Protein AF-A0A414RXS0-F1 (afdb_monomer_lite)

pLDDT: mean 89.0, std 12.01, range [46.56, 98.5]

Secondary structure (DSSP, 8-state):
----HHHHHHHHTTS-HHHHHHHHHHHHHHHHHSSSS--TTSSEEEGGGGT--GGGS-TTS---EEE-TT--SHHHHHHHHHHHHHHHHTS---HHHHHHHHHHHHHHHHHHHHTT--GGG--HHHHHHHHHHHHHTT--HHHHHHHHHHHHHHHHHHHHTTSS--

Organism: NCBI:txid88431

Sequence (166 aa):
GLLEMEQVETILKNFPETSQRSILGECRRDAFMQQEQIQWEANVWYLERLHLGKHRIDESKSLISISFMEVKEIQNREILQAYMKYELGITGQAVSTIVRRFVCIRNFIELLEQEKILAIHATVAEVKKYADGLRERGIQAKGFNERIFGIGHFYKFMEVKQYITR

Foldseek 3Di:
DDPDVVNLVVVQVPDDPVVSVVVVVVVLVVVQVPDPDRDLLDQKHFVVRLPADPVLEDPVDPPGMDGLVLQPDSQLSVLLSVVLCCCRPPDNHRPVLSVLLSVLQSVLSNQCVVVVHRLQRDDVVSLVVVLVVCVVVVPDPVSSCSSSVSSVVSVVVCCVVVVYDD

InterPro domains:
  IPR010998 Integrase/recombinase, N-terminal [G3DSA:1.10.150.130] (69-166)

Structure (mmCIF, N/CA/C/O backbone):
data_AF-A0A414RXS0-F1
#
_entry.id   AF-A0A414RXS0-F1
#
loop_
_atom_site.group_PDB
_atom_site.id
_atom_site.type_symbol
_atom_site.label_atom_id
_atom_site.label_alt_id
_atom_site.label_comp_id
_atom_site.label_asym_id
_atom_site.label_entity_id
_atom_site.label_seq_id
_atom_site.pdbx_PDB_ins_code
_atom_site.Cartn_x
_atom_site.Cartn_y
_atom_site.Cartn_z
_atom_site.occupancy
_atom_site.B_iso_or_equiv
_atom_site.auth_seq_id
_atom_site.auth_comp_id
_atom_site.auth_asym_id
_atom_site.auth_atom_id
_atom_site.pdbx_PDB_model_num
ATOM 1 N N . GLY A 1 1 ? 18.496 -5.311 -0.004 1.00 48.00 1 GLY A N 1
ATOM 2 C CA . GLY A 1 1 ? 18.690 -3.848 0.075 1.00 48.00 1 GLY A CA 1
ATOM 3 C C . GLY A 1 1 ? 17.937 -3.278 1.258 1.00 48.00 1 GLY A C 1
ATOM 4 O O . GLY A 1 1 ? 16.805 -2.843 1.099 1.00 48.00 1 GLY A O 1
ATOM 5 N N . LEU A 1 2 ? 18.544 -3.314 2.441 1.00 46.56 2 LEU A N 1
ATOM 6 C CA . LEU A 1 2 ? 18.014 -2.707 3.658 1.00 46.56 2 LEU A CA 1
ATOM 7 C C . LEU A 1 2 ? 19.133 -1.824 4.202 1.00 46.56 2 LEU A C 1
ATOM 9 O O . LEU A 1 2 ? 20.086 -2.329 4.776 1.00 46.56 2 LEU A O 1
ATOM 13 N N . LEU A 1 3 ? 19.060 -0.520 3.942 1.00 55.38 3 LEU A N 1
ATOM 14 C CA . LEU A 1 3 ? 19.770 0.423 4.798 1.00 55.38 3 LEU A CA 1
ATOM 15 C C . LEU A 1 3 ? 18.948 0.484 6.083 1.00 55.38 3 LEU A C 1
ATOM 17 O O . LEU A 1 3 ? 17.797 0.933 6.057 1.00 55.38 3 LEU A O 1
ATOM 21 N N . GLU A 1 4 ? 19.500 -0.052 7.166 1.00 60.97 4 GLU A N 1
ATOM 22 C CA . GLU A 1 4 ? 18.886 0.015 8.490 1.00 60.97 4 GLU A CA 1
ATOM 23 C C . GLU A 1 4 ? 18.738 1.482 8.921 1.00 60.97 4 GLU A C 1
ATOM 25 O O . GLU A 1 4 ? 19.505 2.346 8.485 1.00 60.97 4 GLU A O 1
ATOM 30 N N . MET A 1 5 ? 17.736 1.797 9.752 1.00 56.94 5 MET A N 1
ATOM 31 C CA . MET A 1 5 ? 17.442 3.195 10.110 1.00 56.94 5 MET A CA 1
ATOM 32 C C . MET A 1 5 ? 18.652 3.921 10.725 1.00 56.94 5 MET A C 1
ATOM 34 O O . MET A 1 5 ? 18.852 5.098 10.441 1.00 56.94 5 MET A O 1
ATOM 38 N N . GLU A 1 6 ? 19.513 3.214 11.462 1.00 56.50 6 GLU A N 1
ATOM 39 C CA . GLU A 1 6 ? 20.750 3.769 12.038 1.00 56.50 6 GLU A CA 1
ATOM 40 C C . GLU A 1 6 ? 21.787 4.188 10.979 1.00 56.50 6 GLU A C 1
ATOM 42 O O . GLU A 1 6 ? 22.457 5.220 11.106 1.00 56.50 6 GLU A O 1
ATOM 47 N N . GLN A 1 7 ? 21.904 3.424 9.889 1.00 61.62 7 GLN A N 1
ATOM 48 C CA . GLN A 1 7 ? 22.800 3.752 8.775 1.00 61.62 7 GLN A CA 1
ATOM 49 C C . GLN A 1 7 ? 22.297 4.985 8.020 1.00 61.62 7 GLN A C 1
ATOM 51 O O . GLN A 1 7 ? 23.083 5.835 7.598 1.00 61.62 7 GLN A O 1
ATOM 56 N N . VAL A 1 8 ? 20.973 5.116 7.905 1.00 65.81 8 VAL A N 1
ATOM 57 C CA . VAL A 1 8 ? 20.324 6.283 7.306 1.00 65.81 8 VAL A CA 1
ATOM 58 C C . VAL A 1 8 ? 20.574 7.530 8.157 1.00 65.81 8 VAL A C 1
ATOM 60 O O . VAL A 1 8 ? 21.042 8.531 7.624 1.00 65.81 8 VAL A O 1
ATOM 63 N N . GLU A 1 9 ? 20.364 7.479 9.473 1.00 63.84 9 GLU A N 1
ATOM 64 C CA . GLU A 1 9 ? 20.612 8.625 10.364 1.00 63.84 9 GLU A CA 1
ATOM 65 C C . GLU A 1 9 ? 22.061 9.129 10.316 1.00 63.84 9 GLU A C 1
ATOM 67 O O . GLU A 1 9 ? 22.307 10.335 10.385 1.00 63.84 9 GLU A O 1
ATOM 72 N N . THR A 1 10 ? 23.026 8.225 10.138 1.00 66.12 10 THR A N 1
ATOM 73 C CA . THR A 1 10 ? 24.449 8.575 10.037 1.00 66.12 10 THR A CA 1
ATOM 74 C C . THR A 1 10 ? 24.776 9.318 8.737 1.00 66.12 10 THR A C 1
ATOM 76 O O . THR A 1 10 ? 25.491 10.319 8.766 1.00 66.12 10 THR A O 1
ATOM 79 N N . ILE A 1 11 ? 24.223 8.879 7.601 1.00 64.62 11 ILE A N 1
ATOM 80 C CA . ILE A 1 11 ? 24.421 9.525 6.289 1.00 64.62 11 ILE A CA 1
ATOM 81 C C . ILE A 1 11 ? 23.789 10.923 6.265 1.00 64.62 11 ILE A C 1
ATOM 83 O O . ILE A 1 11 ? 24.348 11.857 5.688 1.00 64.62 11 ILE A O 1
ATOM 87 N N . LEU A 1 12 ? 22.631 11.083 6.908 1.00 64.88 12 LEU A N 1
ATOM 88 C CA . LEU A 1 12 ? 21.845 12.312 6.844 1.00 64.88 12 LEU A CA 1
ATOM 89 C C . LEU A 1 12 ? 22.471 13.476 7.630 1.00 64.88 12 LEU A C 1
ATOM 91 O O . LEU A 1 12 ? 22.347 14.620 7.197 1.00 64.88 12 LEU A O 1
ATOM 95 N N . LYS A 1 13 ? 23.217 13.216 8.715 1.00 71.31 13 LYS A N 1
ATOM 96 C CA . LYS A 1 13 ? 23.819 14.260 9.577 1.00 71.31 13 LYS A CA 1
ATOM 97 C C . LYS A 1 13 ? 24.725 15.271 8.853 1.00 71.31 13 LYS A C 1
ATOM 99 O O . LYS A 1 13 ? 24.949 16.351 9.387 1.00 71.31 13 LYS A O 1
ATOM 104 N N . ASN A 1 14 ? 25.208 14.955 7.650 1.00 70.19 14 ASN A N 1
ATOM 105 C CA . ASN A 1 14 ? 26.179 15.773 6.917 1.00 70.19 14 ASN A CA 1
ATOM 106 C C . ASN A 1 14 ? 25.580 16.638 5.793 1.00 70.19 14 ASN A C 1
ATOM 108 O O . ASN A 1 14 ? 26.326 17.338 5.111 1.00 70.19 14 ASN A O 1
ATOM 112 N N . PHE A 1 15 ? 24.261 16.601 5.569 1.00 67.25 15 PHE A N 1
ATOM 113 C CA . PHE A 1 15 ? 23.631 17.282 4.431 1.00 67.25 15 PHE A CA 1
ATOM 114 C C . PHE A 1 15 ? 22.409 18.116 4.843 1.00 67.25 15 PHE A C 1
ATOM 116 O O . PHE A 1 15 ? 21.754 17.785 5.827 1.00 67.25 15 PHE A O 1
ATOM 123 N N . PRO A 1 16 ? 22.040 19.162 4.081 1.00 71.88 16 PRO A N 1
ATOM 124 C CA . PRO A 1 16 ? 20.744 19.831 4.224 1.00 71.88 16 PRO A CA 1
ATOM 125 C C . PRO A 1 16 ? 19.575 18.868 3.950 1.00 71.88 16 PRO A C 1
ATOM 127 O O . PRO A 1 16 ? 19.690 18.007 3.077 1.00 71.88 16 PRO A O 1
ATOM 130 N N . GLU A 1 17 ? 18.429 19.035 4.623 1.00 64.00 17 GLU A N 1
ATOM 131 C CA . GLU A 1 17 ? 17.259 18.134 4.512 1.00 64.00 17 GLU A CA 1
ATOM 132 C C . GLU A 1 17 ? 16.762 17.891 3.073 1.00 64.00 17 GLU A C 1
ATOM 134 O O . GLU A 1 17 ? 16.295 16.801 2.732 1.00 64.00 17 GLU A O 1
ATOM 139 N N . THR A 1 18 ? 16.850 18.896 2.202 1.00 63.25 18 THR A N 1
ATOM 140 C CA . THR A 1 18 ? 16.454 18.774 0.793 1.00 63.25 18 THR A CA 1
ATOM 141 C C . THR A 1 18 ? 17.398 17.852 0.020 1.00 63.25 18 THR A C 1
ATOM 143 O O . THR A 1 18 ? 16.941 16.954 -0.690 1.00 63.25 18 THR A O 1
ATOM 146 N N . SER A 1 19 ? 18.708 18.006 0.215 1.00 69.50 19 SER A N 1
ATOM 147 C CA . SER A 1 19 ? 19.743 17.155 -0.387 1.00 69.50 19 SER A CA 1
ATOM 148 C C . SER A 1 19 ? 19.728 15.739 0.190 1.00 69.50 19 SER A C 1
ATOM 150 O O . SER A 1 19 ? 19.873 14.768 -0.545 1.00 69.50 19 SER A O 1
ATOM 152 N N . GLN A 1 20 ? 19.473 15.612 1.491 1.00 66.56 20 GLN A N 1
ATOM 153 C CA . GLN A 1 20 ? 19.286 14.351 2.207 1.00 66.56 20 GLN A CA 1
ATOM 154 C C . GLN A 1 20 ? 18.217 13.450 1.563 1.00 66.56 20 GLN A C 1
ATOM 156 O O . GLN A 1 20 ? 18.469 12.274 1.295 1.00 66.56 20 GLN A O 1
ATOM 161 N N . ARG A 1 21 ? 17.026 14.004 1.282 1.00 66.62 21 ARG A N 1
ATOM 162 C CA . ARG A 1 21 ? 15.923 13.259 0.643 1.00 66.62 21 ARG A CA 1
ATOM 163 C C . ARG A 1 21 ? 16.289 12.792 -0.764 1.00 66.62 21 ARG A C 1
ATOM 165 O O . ARG A 1 21 ? 15.931 11.676 -1.134 1.00 66.62 21 ARG A O 1
ATOM 172 N N . SER A 1 22 ? 17.017 13.620 -1.515 1.00 75.81 22 SER A N 1
ATOM 173 C CA . SER A 1 22 ? 17.488 13.287 -2.863 1.00 75.81 22 SER A CA 1
ATOM 174 C C . SER A 1 22 ? 18.535 12.171 -2.836 1.00 75.81 22 SER A C 1
ATOM 176 O O . SER A 1 22 ? 18.369 11.170 -3.525 1.00 75.81 22 SER A O 1
ATOM 178 N N . ILE A 1 23 ? 19.569 12.298 -1.998 1.00 82.62 23 ILE A N 1
ATOM 179 C CA . ILE A 1 23 ? 20.658 11.314 -1.882 1.00 82.62 23 ILE A CA 1
ATOM 180 C C . ILE A 1 23 ? 20.109 9.963 -1.430 1.00 82.62 23 ILE A C 1
ATOM 182 O O . ILE A 1 23 ? 20.386 8.941 -2.048 1.00 82.62 23 ILE A O 1
ATOM 186 N N . LEU A 1 24 ? 19.278 9.948 -0.385 1.00 81.94 24 LEU A N 1
ATOM 187 C CA . LEU A 1 24 ? 18.696 8.707 0.116 1.00 81.94 24 LEU A CA 1
ATOM 188 C C . LEU A 1 24 ? 17.778 8.045 -0.923 1.00 81.94 24 LEU A C 1
ATOM 190 O O . LEU A 1 24 ? 17.725 6.818 -1.000 1.00 81.94 24 LEU A O 1
ATOM 194 N N . GLY A 1 25 ? 17.060 8.846 -1.716 1.00 84.69 25 GLY A N 1
ATOM 195 C CA . GLY A 1 25 ? 16.245 8.365 -2.829 1.00 84.69 25 GLY A CA 1
ATOM 196 C C . GLY A 1 25 ? 17.073 7.661 -3.905 1.00 84.69 25 GLY A C 1
ATOM 197 O O . GLY A 1 25 ? 16.713 6.549 -4.300 1.00 84.69 25 GLY A O 1
ATOM 198 N N . GLU A 1 26 ? 18.188 8.268 -4.317 1.00 86.56 26 GLU A N 1
ATOM 199 C CA . GLU A 1 26 ? 19.118 7.694 -5.300 1.00 86.56 26 GLU A CA 1
ATOM 200 C C . GLU A 1 26 ? 19.816 6.446 -4.752 1.00 86.56 26 GLU A C 1
ATOM 202 O O . GLU A 1 26 ? 19.761 5.394 -5.379 1.00 86.56 26 GLU A O 1
ATOM 207 N N . CYS A 1 27 ? 20.357 6.489 -3.529 1.00 88.12 27 CYS A N 1
ATOM 208 C CA . CYS A 1 27 ? 20.999 5.319 -2.920 1.00 88.12 27 CYS A CA 1
ATOM 209 C C . CYS A 1 27 ? 20.043 4.123 -2.807 1.00 88.12 27 CYS A C 1
ATOM 211 O O . CYS A 1 27 ? 20.438 2.984 -3.050 1.00 88.12 27 CYS A O 1
ATOM 213 N N . ARG A 1 28 ? 18.772 4.362 -2.448 1.00 89.44 28 ARG A N 1
ATOM 214 C CA . ARG A 1 28 ? 17.744 3.308 -2.410 1.00 89.44 28 ARG A CA 1
ATOM 215 C C . ARG A 1 28 ? 17.469 2.740 -3.793 1.00 89.44 28 ARG A C 1
ATOM 217 O O . ARG A 1 28 ? 17.327 1.523 -3.914 1.00 89.44 28 ARG A O 1
ATOM 224 N N . ARG A 1 29 ? 17.395 3.602 -4.808 1.00 91.75 29 ARG A N 1
ATOM 225 C CA . ARG A 1 29 ? 17.203 3.189 -6.196 1.00 91.75 29 ARG A CA 1
ATOM 226 C C . ARG A 1 29 ? 18.375 2.340 -6.653 1.00 91.75 29 ARG A C 1
ATOM 228 O O . ARG A 1 29 ? 18.156 1.186 -6.995 1.00 91.75 29 ARG A O 1
ATOM 235 N N . ASP A 1 30 ? 19.598 2.842 -6.560 1.00 91.62 30 ASP A N 1
ATOM 236 C CA . ASP A 1 30 ? 20.806 2.121 -6.970 1.00 91.62 30 ASP A CA 1
ATOM 237 C C . ASP A 1 30 ? 20.921 0.768 -6.265 1.00 91.62 30 ASP A C 1
ATOM 239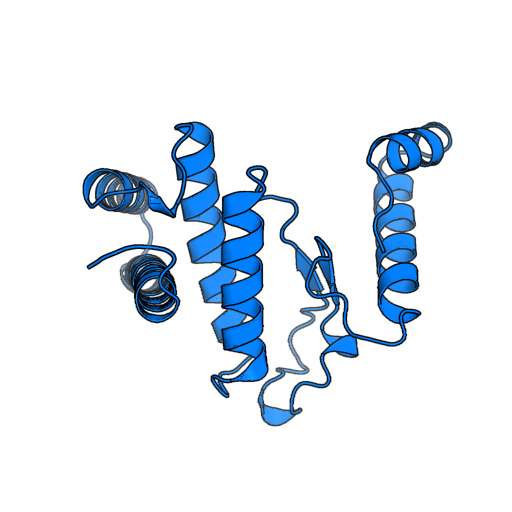 O O . ASP A 1 30 ? 21.074 -0.269 -6.916 1.00 91.62 30 ASP A O 1
ATOM 243 N N . ALA A 1 31 ? 20.735 0.746 -4.942 1.00 90.62 31 ALA A N 1
ATOM 244 C CA . ALA A 1 31 ? 20.766 -0.487 -4.166 1.00 90.62 31 ALA A CA 1
ATOM 245 C C . ALA A 1 31 ? 19.682 -1.483 -4.600 1.00 90.62 31 ALA A C 1
ATOM 247 O O . ALA A 1 31 ? 19.937 -2.686 -4.582 1.00 90.62 31 ALA A O 1
ATOM 248 N N . PHE A 1 32 ? 18.487 -1.014 -4.982 1.00 92.69 32 PHE A N 1
ATOM 249 C CA . PHE A 1 32 ? 17.414 -1.854 -5.517 1.00 92.69 32 PHE A CA 1
ATOM 250 C C . PHE A 1 32 ? 17.713 -2.332 -6.942 1.00 92.69 32 PHE A C 1
ATOM 252 O O . PHE A 1 32 ? 17.375 -3.465 -7.275 1.00 92.69 32 PHE A O 1
ATOM 259 N N . MET A 1 33 ? 18.359 -1.509 -7.773 1.00 92.94 33 MET A N 1
ATOM 260 C CA . MET A 1 33 ? 18.663 -1.782 -9.184 1.00 92.94 33 MET A CA 1
ATOM 261 C C . MET A 1 33 ? 19.863 -2.715 -9.393 1.00 92.94 33 MET A C 1
ATOM 263 O O . MET A 1 33 ? 19.930 -3.388 -10.416 1.00 92.94 33 MET A O 1
ATOM 267 N N . GLN A 1 34 ? 20.770 -2.817 -8.420 1.00 92.56 34 GLN A N 1
ATOM 268 C CA . GLN A 1 34 ? 21.964 -3.673 -8.502 1.00 92.56 34 GLN A CA 1
ATOM 269 C C . GLN A 1 34 ? 21.740 -5.134 -8.066 1.00 92.56 34 GLN A C 1
ATOM 271 O O . GLN A 1 34 ? 22.592 -5.982 -8.306 1.00 92.56 34 GLN A O 1
ATOM 276 N N . GLN A 1 35 ? 20.615 -5.462 -7.423 1.00 92.56 35 GLN A N 1
ATOM 277 C CA . GLN A 1 35 ? 20.352 -6.822 -6.909 1.00 92.56 35 GLN A CA 1
ATOM 278 C C . GLN A 1 35 ? 20.122 -7.817 -8.042 1.00 92.56 35 GLN A C 1
ATOM 280 O O . GLN A 1 35 ? 19.468 -7.454 -9.000 1.00 92.56 35 GLN A O 1
ATOM 285 N N . GLU A 1 36 ? 20.541 -9.073 -7.947 1.00 92.00 36 GLU A N 1
ATOM 286 C CA . 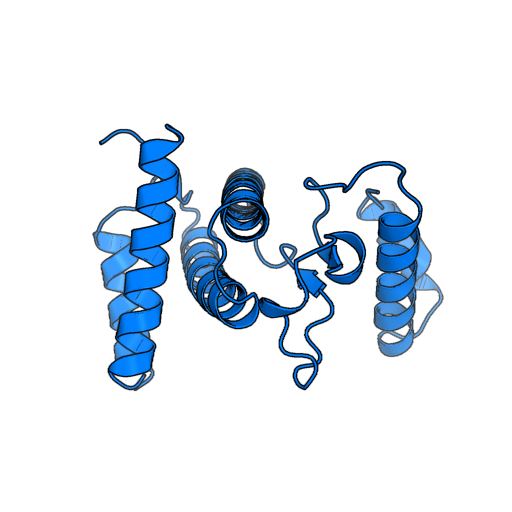GLU A 1 36 ? 20.289 -10.043 -9.030 1.00 92.00 36 GLU A CA 1
ATOM 287 C C . GLU A 1 36 ? 18.788 -10.323 -9.240 1.00 92.00 36 GLU A C 1
ATOM 289 O O . GLU A 1 36 ? 18.302 -10.385 -10.367 1.00 92.00 36 GLU A O 1
ATOM 294 N N . GLN A 1 37 ? 18.041 -10.423 -8.139 1.00 93.31 37 GLN A N 1
ATOM 295 C CA . GLN A 1 37 ? 16.604 -10.691 -8.123 1.00 93.31 37 GLN A CA 1
ATOM 296 C C . GLN A 1 37 ? 15.819 -9.479 -7.613 1.00 93.31 37 GLN A C 1
ATOM 298 O O . GLN A 1 37 ? 16.320 -8.697 -6.795 1.00 93.31 37 GLN A O 1
ATOM 303 N N . ILE A 1 38 ? 14.561 -9.346 -8.056 1.00 93.38 38 ILE A N 1
ATOM 304 C CA . ILE A 1 38 ? 13.645 -8.313 -7.548 1.00 93.38 38 ILE A CA 1
ATOM 305 C C . ILE A 1 38 ? 13.448 -8.523 -6.043 1.00 93.38 38 ILE A C 1
ATOM 307 O O . ILE A 1 38 ? 12.972 -9.573 -5.614 1.00 93.38 38 ILE A O 1
ATOM 311 N N . GLN A 1 39 ? 13.791 -7.504 -5.256 1.00 94.44 39 GLN A N 1
ATOM 312 C CA . GLN A 1 39 ? 13.647 -7.510 -3.800 1.00 94.44 39 GLN A CA 1
ATOM 313 C C . GLN A 1 39 ? 12.226 -7.101 -3.409 1.00 94.44 39 GLN A C 1
ATOM 315 O O . GLN A 1 39 ? 11.951 -5.924 -3.168 1.00 94.44 39 GLN A O 1
ATOM 320 N N . TRP A 1 40 ? 11.305 -8.058 -3.365 1.00 94.69 40 TRP A N 1
ATOM 321 C CA . TRP A 1 40 ? 9.901 -7.787 -3.038 1.00 94.69 40 TRP A CA 1
ATOM 322 C C . TRP A 1 40 ? 9.709 -7.334 -1.583 1.00 94.69 40 TRP A C 1
ATOM 324 O O . TRP A 1 40 ? 8.742 -6.662 -1.257 1.00 94.69 40 TRP A O 1
ATOM 334 N N . GLU A 1 41 ? 10.674 -7.609 -0.723 1.00 93.25 41 GLU A N 1
ATOM 335 C CA . GLU A 1 41 ? 10.681 -7.260 0.692 1.00 93.25 41 GLU A CA 1
ATOM 336 C C . GLU A 1 41 ? 11.131 -5.799 0.909 1.00 93.25 41 GLU A C 1
ATOM 338 O O . GLU A 1 41 ? 11.010 -5.250 2.003 1.00 93.25 41 GLU A O 1
ATOM 343 N N . ALA A 1 42 ? 11.620 -5.117 -0.138 1.00 93.81 42 ALA A N 1
ATOM 344 C CA . ALA A 1 42 ? 12.032 -3.719 -0.052 1.00 93.81 42 ALA A CA 1
ATOM 345 C C . ALA A 1 42 ? 10.842 -2.772 0.187 1.00 93.81 42 ALA A C 1
ATOM 347 O O . ALA A 1 42 ? 9.767 -2.919 -0.394 1.00 93.81 42 ALA A O 1
ATOM 348 N N . ASN A 1 43 ? 11.067 -1.722 0.983 1.00 94.19 43 ASN A N 1
ATOM 349 C CA . ASN A 1 43 ? 10.047 -0.712 1.299 1.00 94.19 43 ASN A CA 1
ATOM 350 C C . ASN A 1 43 ? 9.702 0.220 0.125 1.00 94.19 43 ASN A C 1
ATOM 352 O O . ASN A 1 43 ? 8.723 0.960 0.200 1.00 94.19 43 ASN A O 1
ATOM 356 N N . VAL A 1 44 ? 10.517 0.230 -0.930 1.00 94.94 44 VAL A N 1
ATOM 357 C CA . VAL A 1 44 ? 10.279 1.002 -2.151 1.00 94.94 44 VAL A CA 1
ATOM 358 C C . VAL A 1 44 ? 10.601 0.114 -3.342 1.00 94.94 44 VAL A C 1
ATOM 360 O O . VAL A 1 44 ? 11.695 -0.445 -3.412 1.00 94.94 44 VAL A O 1
ATOM 363 N N . TRP A 1 45 ? 9.657 -0.015 -4.271 1.00 95.56 45 TRP A N 1
ATOM 364 C CA . TRP A 1 45 ? 9.851 -0.747 -5.521 1.00 95.56 45 TRP A CA 1
ATOM 365 C C . TRP A 1 45 ? 9.925 0.224 -6.688 1.00 95.56 45 TRP A C 1
ATOM 367 O O . TRP A 1 45 ? 9.066 1.094 -6.823 1.00 95.56 45 TRP A O 1
ATOM 377 N N . TYR A 1 46 ? 10.917 0.046 -7.554 1.00 93.00 46 TYR A N 1
ATOM 378 C CA . TYR A 1 46 ? 11.104 0.862 -8.752 1.00 93.00 46 TYR A CA 1
ATOM 379 C C . TYR A 1 46 ? 10.575 0.105 -9.969 1.00 93.00 46 TYR A C 1
ATOM 381 O O . TYR A 1 46 ? 10.997 -1.021 -10.242 1.00 93.00 46 TYR A O 1
ATOM 389 N N . LEU A 1 47 ? 9.616 0.705 -10.681 1.00 90.12 47 LEU A N 1
ATOM 390 C CA . LEU A 1 47 ? 8.822 0.015 -11.705 1.00 90.12 47 LEU A CA 1
ATOM 391 C C . LEU A 1 47 ? 9.654 -0.455 -12.902 1.00 90.12 47 LEU A C 1
ATOM 393 O O . LEU A 1 47 ? 9.355 -1.497 -13.480 1.00 90.12 47 LEU A O 1
ATOM 397 N N . GLU A 1 48 ? 10.723 0.270 -13.224 1.00 88.12 48 GLU A N 1
ATOM 398 C CA . GLU A 1 48 ? 11.696 -0.086 -14.264 1.00 88.12 48 GLU A CA 1
ATOM 399 C C . GLU A 1 48 ? 12.314 -1.481 -14.067 1.00 88.12 48 GLU A C 1
ATOM 401 O O . GLU A 1 48 ? 12.612 -2.162 -15.044 1.00 88.12 48 GLU A O 1
ATOM 406 N N . ARG A 1 49 ? 12.431 -1.961 -12.820 1.00 91.19 49 ARG A N 1
ATOM 407 C CA . ARG A 1 49 ? 12.964 -3.296 -12.500 1.00 91.19 49 ARG A CA 1
ATOM 408 C C . ARG A 1 49 ? 11.940 -4.418 -12.664 1.00 91.19 49 ARG A C 1
ATOM 410 O O . ARG A 1 49 ? 12.300 -5.592 -12.662 1.00 91.19 49 ARG A O 1
ATOM 417 N N . LEU A 1 50 ? 10.652 -4.084 -12.711 1.00 90.06 50 LEU A N 1
ATOM 418 C CA . LEU A 1 50 ? 9.578 -5.073 -12.607 1.00 90.06 50 LEU A CA 1
ATOM 419 C C . LEU A 1 50 ? 9.236 -5.730 -13.952 1.00 90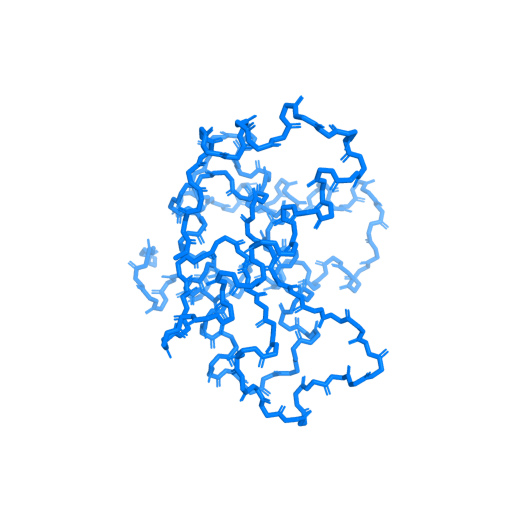.06 50 LEU A C 1
ATOM 421 O O . LEU A 1 50 ? 8.387 -6.616 -13.982 1.00 90.06 50 LEU A O 1
ATOM 425 N N . HIS A 1 51 ? 9.883 -5.306 -15.047 1.00 86.81 51 HIS A N 1
ATOM 426 C CA . HIS A 1 51 ? 9.721 -5.857 -16.401 1.00 86.81 51 HIS A CA 1
ATOM 427 C C . HIS A 1 51 ? 8.251 -6.009 -16.832 1.00 86.81 51 HIS A C 1
ATOM 429 O O . HIS A 1 51 ? 7.860 -6.978 -17.483 1.00 86.81 51 HIS A O 1
ATOM 435 N N . LEU A 1 52 ? 7.411 -5.048 -16.443 1.00 89.25 52 LEU A N 1
ATOM 436 C CA . LEU A 1 52 ? 5.984 -5.085 -16.739 1.00 89.25 52 LEU A CA 1
ATOM 437 C C . LEU A 1 52 ? 5.766 -4.897 -18.245 1.00 89.25 52 LEU A C 1
ATOM 439 O O . LEU A 1 52 ? 6.447 -4.103 -18.895 1.00 89.25 52 LEU A O 1
ATOM 443 N N . GLY A 1 53 ? 4.790 -5.614 -18.806 1.00 87.44 53 GLY A N 1
ATOM 444 C CA . GLY A 1 53 ? 4.452 -5.485 -20.222 1.00 87.44 53 GLY A CA 1
ATOM 445 C C . GLY A 1 53 ? 4.121 -4.035 -20.584 1.00 87.44 53 GLY A C 1
ATOM 446 O O . GLY A 1 53 ? 3.311 -3.406 -19.905 1.00 87.44 53 GLY A O 1
ATOM 447 N N . LYS A 1 54 ? 4.712 -3.519 -21.671 1.00 86.25 54 LYS A N 1
ATOM 448 C CA . LYS A 1 54 ? 4.581 -2.107 -22.088 1.00 86.25 54 LYS A CA 1
ATOM 449 C C . LYS A 1 54 ? 3.127 -1.632 -22.180 1.00 86.25 54 LYS A C 1
ATOM 451 O O . LYS A 1 54 ? 2.814 -0.541 -21.738 1.00 86.25 54 LYS A O 1
ATOM 456 N N . HIS A 1 55 ? 2.217 -2.496 -22.638 1.00 88.06 55 HIS A N 1
ATOM 457 C CA . HIS A 1 55 ? 0.777 -2.214 -22.730 1.00 88.06 55 HIS A CA 1
ATOM 458 C C . HIS A 1 55 ? 0.089 -1.928 -21.379 1.00 88.06 55 HIS A C 1
ATOM 460 O O . HIS A 1 55 ? -1.040 -1.445 -21.352 1.00 88.06 55 HIS A O 1
ATOM 466 N N . ARG A 1 56 ? 0.737 -2.248 -20.251 1.00 89.94 56 ARG A N 1
ATOM 467 C CA . ARG A 1 56 ? 0.233 -1.980 -18.895 1.00 89.94 56 ARG A CA 1
ATOM 468 C C . ARG A 1 56 ? 0.733 -0.652 -18.333 1.00 89.94 56 ARG A C 1
ATOM 470 O O . ARG A 1 56 ? 0.184 -0.192 -17.327 1.00 89.94 56 ARG A O 1
ATOM 477 N N . ILE A 1 57 ? 1.772 -0.073 -18.934 1.00 85.38 57 ILE A N 1
ATOM 478 C CA . ILE A 1 57 ? 2.410 1.168 -18.498 1.00 85.38 57 ILE A CA 1
ATOM 479 C C . ILE A 1 57 ? 1.909 2.302 -19.388 1.00 85.38 57 ILE A C 1
ATOM 481 O O . ILE A 1 57 ? 1.935 2.219 -20.610 1.00 85.38 57 ILE A O 1
ATOM 485 N N . ASP A 1 58 ? 1.443 3.370 -18.755 1.00 78.94 58 ASP A N 1
ATOM 486 C CA . ASP A 1 58 ? 1.127 4.613 -19.447 1.00 78.94 58 ASP A CA 1
ATOM 487 C C . ASP A 1 58 ? 2.403 5.458 -19.505 1.00 78.94 58 ASP A C 1
ATOM 489 O O . ASP A 1 58 ? 2.770 6.073 -18.507 1.00 78.94 58 ASP A O 1
ATOM 493 N N . GLU A 1 59 ? 3.089 5.462 -20.651 1.00 68.75 59 GLU A N 1
ATOM 494 C CA . GLU A 1 59 ? 4.356 6.189 -20.849 1.00 68.75 59 GLU A CA 1
ATOM 495 C C . GLU A 1 59 ? 4.210 7.709 -20.638 1.00 68.75 59 GLU A C 1
ATOM 497 O O . GLU A 1 59 ? 5.189 8.386 -20.333 1.00 68.75 59 GLU A O 1
ATOM 502 N N . SER A 1 60 ? 2.986 8.250 -20.723 1.00 65.62 60 SER A N 1
ATOM 503 C CA . SER A 1 60 ? 2.709 9.663 -20.430 1.00 65.62 60 SER A CA 1
ATOM 504 C C . SER A 1 60 ? 2.672 9.986 -18.931 1.00 65.62 60 SER A C 1
ATOM 506 O O . SER A 1 60 ? 2.712 11.157 -18.546 1.00 65.62 60 SER A O 1
ATOM 508 N N . LYS A 1 61 ? 2.591 8.965 -18.064 1.00 63.91 61 LYS A N 1
ATOM 509 C CA . LYS A 1 61 ? 2.541 9.120 -16.607 1.00 63.91 61 LYS A CA 1
ATOM 510 C C . LYS A 1 61 ? 3.846 8.656 -15.971 1.00 63.91 61 LYS A C 1
ATOM 512 O O . LYS A 1 61 ? 4.168 7.474 -15.946 1.00 63.91 61 LYS A O 1
ATOM 517 N N . SER A 1 62 ? 4.537 9.609 -15.356 1.00 62.12 62 SER A N 1
ATOM 518 C CA . SER A 1 62 ? 5.829 9.489 -14.669 1.00 62.12 62 SER A CA 1
ATOM 519 C C . SER A 1 62 ? 5.781 8.737 -13.332 1.00 62.12 62 SER A C 1
ATOM 521 O O . SER A 1 62 ? 6.450 9.121 -12.371 1.00 62.12 62 SER A O 1
ATOM 523 N N . LEU A 1 63 ? 4.984 7.673 -13.209 1.00 76.81 63 LEU A N 1
ATOM 524 C CA . LEU A 1 63 ? 5.075 6.852 -12.008 1.00 76.81 63 LEU A CA 1
ATOM 525 C C . LEU A 1 63 ? 6.372 6.041 -12.067 1.00 76.81 63 LEU A C 1
ATOM 527 O O . LEU A 1 63 ? 6.519 5.164 -12.910 1.00 76.81 63 LEU A O 1
ATOM 531 N N . ILE A 1 64 ? 7.300 6.348 -11.164 1.00 84.25 64 ILE A N 1
ATOM 532 C CA . ILE A 1 64 ? 8.639 5.741 -11.142 1.00 84.25 64 ILE A CA 1
ATOM 533 C C . ILE A 1 64 ? 8.725 4.641 -10.075 1.00 84.25 64 ILE A C 1
ATOM 535 O O . ILE A 1 64 ? 9.385 3.620 -10.281 1.00 84.25 64 ILE A O 1
ATOM 539 N N . SER A 1 65 ? 8.035 4.813 -8.945 1.00 91.62 65 SER A N 1
ATOM 540 C CA . SER A 1 65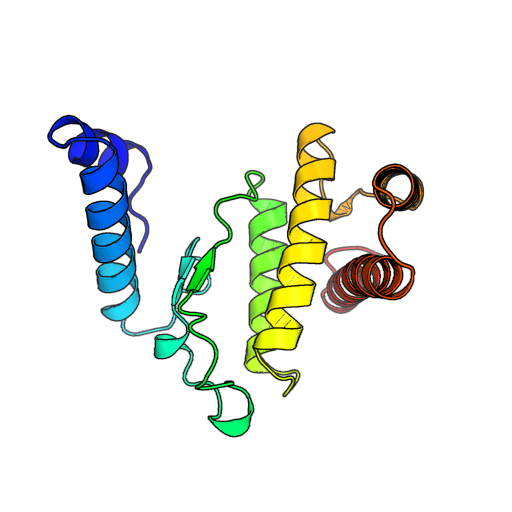 ? 8.146 3.914 -7.797 1.00 91.62 65 SER A CA 1
ATOM 541 C C . SER A 1 65 ? 6.844 3.743 -7.010 1.00 91.62 65 SER A C 1
ATOM 543 O O . SER A 1 65 ? 5.895 4.518 -7.141 1.00 91.62 65 SER A O 1
ATOM 545 N N . ILE A 1 66 ? 6.812 2.697 -6.184 1.00 94.75 66 ILE A N 1
ATOM 546 C CA . ILE A 1 66 ? 5.766 2.398 -5.202 1.00 94.75 66 ILE A CA 1
ATOM 547 C C . ILE A 1 66 ? 6.431 2.371 -3.823 1.00 94.75 66 ILE A C 1
ATOM 549 O O . ILE A 1 66 ? 7.333 1.567 -3.596 1.00 94.75 66 ILE A O 1
ATOM 553 N N . SER A 1 67 ? 5.997 3.249 -2.915 1.00 94.50 67 SER A N 1
ATOM 554 C CA . SER A 1 67 ? 6.485 3.319 -1.531 1.00 94.50 67 SER A CA 1
ATOM 555 C C . SER A 1 67 ? 5.505 2.661 -0.567 1.00 94.50 67 SER A C 1
ATOM 557 O O . SER A 1 67 ? 4.319 2.989 -0.574 1.00 94.50 67 SER A O 1
ATOM 559 N N . PHE A 1 68 ? 6.033 1.795 0.294 1.00 96.75 68 PHE A N 1
ATOM 560 C CA . PHE A 1 68 ? 5.347 1.160 1.420 1.00 96.75 68 PHE A CA 1
ATOM 561 C C . PHE A 1 68 ? 5.778 1.749 2.774 1.00 96.75 68 PHE A C 1
ATOM 563 O O . PHE A 1 68 ? 5.327 1.283 3.815 1.00 96.75 68 PHE A O 1
ATOM 570 N N . MET A 1 69 ? 6.665 2.753 2.783 1.00 93.19 69 MET A N 1
ATOM 571 C CA . MET A 1 69 ? 7.242 3.327 4.009 1.00 93.19 69 MET A CA 1
ATOM 572 C C . MET A 1 69 ? 6.209 3.992 4.924 1.00 93.19 69 MET A C 1
ATOM 574 O O . MET A 1 69 ? 6.489 4.208 6.106 1.00 93.19 69 MET A O 1
ATOM 578 N N . GLU A 1 70 ? 5.057 4.373 4.382 1.00 94.06 70 GLU A N 1
ATOM 579 C CA . GLU A 1 70 ? 3.958 4.983 5.121 1.00 94.06 70 GLU A CA 1
ATOM 580 C C . GLU A 1 70 ? 3.232 3.980 6.032 1.00 94.06 70 GLU A C 1
ATOM 582 O O . GLU A 1 70 ? 2.728 4.390 7.069 1.00 94.06 70 GLU A O 1
ATOM 587 N N . VAL A 1 71 ? 3.271 2.680 5.714 1.00 96.75 71 VAL A N 1
ATOM 588 C CA . VAL A 1 71 ? 2.709 1.601 6.546 1.00 96.75 71 VAL A CA 1
ATOM 589 C C . VAL A 1 71 ? 3.745 1.193 7.587 1.00 96.75 71 VAL A C 1
ATOM 591 O O . VAL A 1 71 ? 4.757 0.580 7.242 1.00 96.75 71 VAL A O 1
ATOM 594 N N . LYS A 1 72 ? 3.554 1.568 8.852 1.00 95.44 72 LYS A N 1
ATOM 595 C CA . LYS A 1 72 ? 4.557 1.356 9.907 1.00 95.44 72 LYS A CA 1
ATOM 596 C C . LYS A 1 72 ? 4.522 -0.051 10.471 1.00 95.44 72 LYS A C 1
ATOM 598 O O . LYS A 1 72 ? 5.594 -0.604 10.712 1.00 95.44 72 LYS A O 1
ATOM 603 N N . GLU A 1 73 ? 3.341 -0.637 10.592 1.00 97.19 73 GLU A N 1
ATOM 604 C CA . GLU A 1 73 ? 3.164 -1.997 11.076 1.00 97.19 73 GLU A CA 1
ATOM 605 C C . GLU A 1 73 ? 3.731 -3.000 10.065 1.00 97.19 73 GLU A C 1
ATOM 607 O O . GLU A 1 73 ? 3.349 -3.015 8.890 1.00 97.19 73 GLU A O 1
ATOM 612 N N . ILE A 1 74 ? 4.669 -3.833 10.519 1.00 96.19 74 ILE A N 1
ATOM 613 C CA . ILE A 1 74 ? 5.431 -4.740 9.654 1.00 96.19 74 ILE A CA 1
ATOM 614 C C . ILE A 1 74 ? 4.486 -5.758 9.018 1.00 96.19 74 ILE A C 1
ATOM 616 O O . ILE A 1 74 ? 4.509 -5.920 7.799 1.00 96.19 74 ILE A O 1
ATOM 620 N N . GLN A 1 75 ? 3.583 -6.353 9.803 1.00 97.31 75 GLN A N 1
ATOM 621 C CA . GLN A 1 75 ? 2.646 -7.349 9.281 1.00 97.31 75 GLN A CA 1
ATOM 622 C C . GLN A 1 75 ? 1.725 -6.756 8.202 1.00 97.31 75 GLN A C 1
ATOM 624 O O . GLN A 1 75 ? 1.517 -7.358 7.147 1.00 97.31 75 GLN A O 1
ATOM 629 N N . ASN A 1 76 ? 1.201 -5.547 8.424 1.00 98.06 76 ASN A N 1
ATOM 630 C CA . ASN A 1 76 ? 0.355 -4.871 7.438 1.00 98.06 76 ASN A CA 1
ATOM 631 C C . ASN A 1 76 ? 1.129 -4.577 6.147 1.00 98.06 76 ASN A C 1
ATOM 633 O O . ASN A 1 76 ? 0.590 -4.719 5.045 1.00 98.06 76 ASN A O 1
ATOM 637 N N . ARG A 1 77 ? 2.400 -4.181 6.275 1.00 98.31 77 ARG A N 1
ATOM 638 C CA . ARG A 1 77 ? 3.274 -3.878 5.142 1.00 98.31 77 ARG A CA 1
ATOM 639 C C . ARG A 1 77 ? 3.571 -5.115 4.310 1.00 98.31 77 ARG A C 1
ATOM 641 O O . ARG A 1 77 ? 3.441 -5.047 3.091 1.00 98.31 77 ARG A O 1
ATOM 648 N N . GLU A 1 78 ? 3.900 -6.228 4.955 1.00 98.06 78 GLU A N 1
ATOM 649 C CA . GLU A 1 78 ? 4.178 -7.505 4.291 1.00 98.06 78 GLU A CA 1
ATOM 650 C C . GLU A 1 78 ? 2.959 -8.011 3.513 1.00 98.06 78 GLU A C 1
ATOM 652 O O . GLU A 1 78 ? 3.077 -8.410 2.352 1.00 98.06 78 GLU A O 1
ATOM 657 N N . ILE A 1 79 ? 1.760 -7.924 4.099 1.00 98.38 79 ILE A N 1
ATOM 658 C CA . ILE A 1 79 ? 0.519 -8.309 3.413 1.00 98.38 79 ILE A CA 1
ATOM 659 C C . ILE A 1 79 ? 0.246 -7.374 2.227 1.00 98.38 79 ILE A C 1
ATOM 661 O O . ILE A 1 79 ? -0.119 -7.833 1.140 1.00 98.38 79 ILE A O 1
ATOM 665 N N . LEU A 1 80 ? 0.444 -6.063 2.398 1.00 98.44 80 LEU A N 1
ATOM 666 C CA . LEU A 1 80 ? 0.261 -5.091 1.321 1.00 98.44 80 LEU A CA 1
ATOM 667 C C . LEU A 1 80 ? 1.278 -5.292 0.184 1.00 98.44 80 LEU A C 1
ATOM 669 O O . LEU A 1 80 ? 0.914 -5.182 -0.988 1.00 98.44 80 LEU A O 1
ATOM 673 N N . GLN A 1 81 ? 2.527 -5.634 0.502 1.00 98.50 81 GLN A N 1
ATOM 674 C CA . GLN A 1 81 ? 3.542 -6.037 -0.472 1.00 98.50 81 GLN A CA 1
ATOM 675 C C . GLN A 1 81 ? 3.113 -7.322 -1.194 1.00 98.50 81 GLN A C 1
ATOM 677 O O . GLN A 1 81 ? 3.084 -7.350 -2.423 1.00 98.50 81 GLN A O 1
ATOM 682 N N . ALA A 1 82 ? 2.681 -8.364 -0.482 1.00 98.19 82 ALA A N 1
ATOM 683 C CA . ALA A 1 82 ? 2.198 -9.600 -1.104 1.00 98.19 82 ALA A CA 1
ATOM 684 C C . ALA A 1 82 ? 1.024 -9.343 -2.069 1.00 98.19 82 ALA A C 1
ATOM 686 O O . ALA A 1 82 ? 1.003 -9.865 -3.189 1.00 98.19 82 ALA A O 1
ATOM 687 N N . TYR A 1 83 ? 0.090 -8.479 -1.669 1.00 98.44 83 TYR A N 1
ATOM 688 C CA . TYR A 1 83 ? -1.016 -8.029 -2.506 1.00 98.44 83 TYR A CA 1
ATOM 689 C C . TYR A 1 83 ? -0.532 -7.302 -3.767 1.00 98.44 83 TYR A C 1
ATOM 691 O O . TYR A 1 83 ? -0.944 -7.632 -4.880 1.00 98.44 83 TYR A O 1
ATOM 699 N N . MET A 1 84 ? 0.388 -6.348 -3.624 1.00 97.88 84 MET A N 1
ATOM 700 C CA . MET A 1 84 ? 0.915 -5.591 -4.761 1.00 97.88 84 MET A CA 1
ATOM 701 C C . MET A 1 84 ? 1.732 -6.455 -5.716 1.00 97.88 84 MET A C 1
ATOM 703 O O . MET A 1 84 ? 1.635 -6.281 -6.931 1.00 97.88 84 MET A O 1
ATOM 707 N N . LYS A 1 85 ? 2.486 -7.427 -5.196 1.00 96.94 85 LYS A N 1
ATOM 708 C CA . LYS A 1 85 ? 3.190 -8.426 -6.007 1.00 96.94 85 LYS A CA 1
ATOM 709 C C . LYS A 1 85 ? 2.204 -9.260 -6.826 1.00 96.94 85 LYS A C 1
ATOM 711 O O . LYS A 1 85 ? 2.447 -9.495 -8.007 1.00 96.94 85 LYS A O 1
ATOM 716 N N . TYR A 1 86 ? 1.076 -9.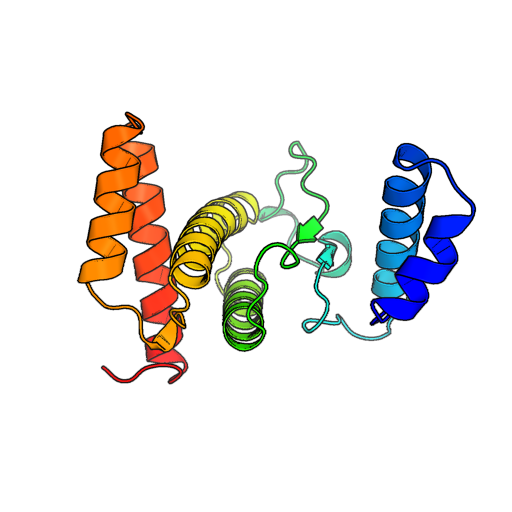659 -6.235 1.00 96.31 86 TYR A N 1
ATOM 717 C CA . TYR A 1 86 ? 0.006 -10.359 -6.947 1.00 96.31 86 TYR A CA 1
ATOM 718 C C . TYR A 1 86 ? -0.626 -9.489 -8.046 1.00 96.31 86 TYR A C 1
ATOM 720 O O . TYR A 1 86 ? -0.718 -9.929 -9.190 1.00 96.31 86 TYR A O 1
ATOM 728 N N . GLU A 1 87 ? -0.992 -8.240 -7.752 1.00 95.94 87 GLU A N 1
ATOM 729 C CA . GLU A 1 87 ? -1.571 -7.328 -8.751 1.00 95.94 87 GLU A CA 1
ATOM 730 C C . GLU A 1 87 ? -0.612 -7.049 -9.920 1.00 95.94 87 GLU A C 1
ATOM 732 O O . GLU A 1 87 ? -0.981 -7.090 -11.098 1.00 95.94 87 GLU A O 1
ATOM 737 N N . LEU A 1 88 ? 0.657 -6.783 -9.613 1.00 94.69 88 LEU A N 1
ATOM 738 C CA . LEU A 1 88 ? 1.660 -6.479 -10.629 1.00 94.69 88 LEU A CA 1
ATOM 739 C C . LEU A 1 88 ? 2.073 -7.724 -11.416 1.00 94.69 88 LEU A C 1
ATOM 741 O O . LEU A 1 88 ? 2.300 -7.609 -12.616 1.00 94.69 88 LEU A O 1
ATOM 745 N N . GLY A 1 89 ? 2.127 -8.901 -10.794 1.00 91.69 89 GLY A N 1
ATOM 746 C CA . GLY A 1 89 ? 2.552 -10.137 -11.452 1.00 91.69 89 GLY A CA 1
ATOM 747 C C . GLY A 1 89 ? 1.446 -10.871 -12.213 1.00 91.69 89 GLY A C 1
ATOM 748 O O . GLY A 1 89 ? 1.733 -11.486 -13.234 1.00 91.69 89 GLY A O 1
ATOM 749 N N . ILE A 1 90 ? 0.196 -10.813 -11.737 1.00 88.44 90 ILE A N 1
ATOM 750 C CA . ILE A 1 90 ? -0.860 -11.750 -12.161 1.00 88.44 90 ILE A CA 1
ATOM 751 C C . ILE A 1 90 ? -2.031 -11.067 -12.878 1.00 88.44 90 ILE A C 1
ATOM 753 O O . ILE A 1 90 ? -2.508 -11.588 -13.880 1.00 88.44 90 ILE A O 1
ATOM 757 N N . THR A 1 91 ? -2.523 -9.912 -12.411 1.00 81.62 91 THR A N 1
ATOM 758 C CA . THR A 1 91 ? -3.876 -9.451 -12.798 1.00 81.62 91 THR A CA 1
ATOM 759 C C . THR A 1 91 ? -3.983 -8.810 -14.184 1.00 81.62 91 THR A C 1
ATOM 761 O O . THR A 1 91 ? -5.083 -8.452 -14.599 1.00 81.62 91 THR A O 1
ATOM 764 N N . GLY A 1 92 ? -2.877 -8.632 -14.918 1.00 87.31 92 GLY A N 1
ATOM 765 C CA . GLY A 1 92 ? -2.856 -8.027 -16.263 1.00 87.31 92 GLY A CA 1
ATOM 766 C C . GLY A 1 92 ? -3.326 -6.563 -16.333 1.00 87.31 92 GLY A C 1
ATOM 767 O O . GLY A 1 92 ? -3.215 -5.926 -17.376 1.00 87.31 92 GLY A O 1
ATOM 768 N N . GLN A 1 93 ? -3.812 -5.994 -15.226 1.00 92.00 93 GLN A N 1
ATOM 769 C CA . GLN A 1 93 ? -4.387 -4.653 -15.169 1.00 92.00 93 GLN A CA 1
ATOM 770 C C . GLN A 1 93 ? -3.334 -3.574 -15.423 1.00 92.00 93 GLN A C 1
ATOM 772 O O . GLN A 1 93 ? -2.153 -3.754 -15.113 1.00 92.00 93 GLN A O 1
ATOM 777 N N . ALA A 1 94 ? -3.775 -2.422 -15.931 1.00 92.88 94 ALA A N 1
ATOM 778 C CA . ALA A 1 94 ? -2.920 -1.251 -16.072 1.00 92.88 94 ALA A CA 1
ATOM 779 C C . ALA A 1 94 ? -2.313 -0.848 -14.716 1.00 92.88 94 ALA A C 1
ATOM 781 O O . ALA A 1 94 ? -3.007 -0.798 -13.695 1.00 92.88 94 ALA A O 1
ATOM 782 N N . VAL A 1 95 ? -1.025 -0.504 -14.716 1.00 92.94 95 VAL A N 1
ATOM 783 C CA . VAL A 1 95 ? -0.273 -0.162 -13.498 1.00 92.94 95 VAL A CA 1
ATOM 784 C C . VAL A 1 95 ? -0.890 1.040 -12.785 1.00 92.94 95 VAL A C 1
ATOM 786 O O . VAL A 1 95 ? -0.998 1.053 -11.562 1.00 92.94 95 VAL A O 1
ATOM 789 N N . SER A 1 96 ? -1.390 2.018 -13.542 1.00 91.44 96 SER A N 1
ATOM 790 C CA . SER A 1 96 ? -2.068 3.192 -12.980 1.00 91.44 96 SER A CA 1
ATOM 791 C C . SER A 1 96 ? -3.333 2.834 -12.186 1.00 91.44 96 SER A C 1
ATOM 793 O O . SER A 1 96 ? -3.615 3.460 -11.164 1.00 91.44 96 SER A O 1
ATOM 795 N N . THR A 1 97 ? -4.074 1.807 -12.606 1.00 92.38 97 THR A N 1
ATOM 796 C CA . THR A 1 97 ? -5.247 1.296 -11.883 1.00 92.38 97 THR A CA 1
ATOM 797 C C . THR A 1 97 ? -4.833 0.608 -10.587 1.00 92.38 97 THR A C 1
ATOM 799 O O . THR A 1 97 ? -5.404 0.895 -9.533 1.00 92.38 97 THR A O 1
ATOM 802 N N . ILE A 1 98 ? -3.808 -0.247 -10.652 1.00 94.94 98 ILE A N 1
ATOM 803 C CA . ILE A 1 98 ? -3.257 -0.947 -9.485 1.00 94.94 98 ILE A CA 1
ATOM 804 C C . ILE A 1 98 ? -2.786 0.068 -8.439 1.00 94.94 98 ILE A C 1
ATOM 806 O O . ILE A 1 98 ? -3.138 -0.037 -7.267 1.00 94.94 98 ILE A O 1
ATOM 810 N N . VAL A 1 99 ? -2.063 1.104 -8.864 1.00 93.81 99 VAL A N 1
ATOM 811 C CA . VAL A 1 99 ? -1.487 2.116 -7.966 1.00 93.81 99 VAL A CA 1
ATOM 812 C C . VAL A 1 99 ? -2.557 3.014 -7.351 1.00 93.81 99 VAL A C 1
ATOM 814 O O . VAL A 1 99 ? -2.482 3.338 -6.168 1.00 93.81 99 VAL A O 1
ATOM 817 N N . ARG A 1 100 ? -3.607 3.379 -8.097 1.00 92.81 100 ARG A N 1
ATOM 818 C CA . ARG A 1 100 ? -4.755 4.079 -7.495 1.00 92.81 100 ARG A CA 1
ATOM 819 C C . ARG A 1 100 ? -5.386 3.249 -6.384 1.00 92.81 100 ARG A C 1
ATOM 821 O O . ARG A 1 100 ? -5.652 3.780 -5.307 1.00 92.81 100 ARG A O 1
ATOM 828 N N . ARG A 1 101 ? -5.585 1.950 -6.620 1.00 95.69 101 ARG A N 1
ATOM 829 C CA . ARG A 1 101 ? -6.144 1.044 -5.613 1.00 95.69 101 ARG A CA 1
ATOM 830 C C . ARG A 1 101 ? -5.205 0.878 -4.418 1.00 95.69 101 ARG A C 1
ATOM 832 O O . ARG A 1 101 ? -5.670 0.952 -3.287 1.00 95.69 101 ARG A O 1
ATOM 839 N N . PHE A 1 102 ? -3.905 0.737 -4.662 1.00 97.06 102 PHE A N 1
ATOM 840 C CA . PHE A 1 102 ? -2.867 0.709 -3.632 1.00 97.06 102 PHE A CA 1
ATOM 841 C C . PHE A 1 102 ? -2.967 1.906 -2.687 1.00 97.06 102 PHE A C 1
ATOM 843 O O . PHE A 1 102 ? -3.061 1.716 -1.480 1.00 97.06 102 PHE A O 1
ATOM 850 N N . VAL A 1 103 ? -3.031 3.128 -3.226 1.00 95.19 103 VAL A N 1
ATOM 851 C CA . VAL A 1 103 ? -3.161 4.345 -2.408 1.00 95.19 103 VAL A CA 1
ATOM 852 C C . VAL A 1 103 ? -4.449 4.319 -1.582 1.00 95.19 103 VAL A C 1
ATOM 854 O O . VAL A 1 103 ? -4.453 4.742 -0.431 1.00 95.19 103 VAL A O 1
ATOM 857 N N . CYS A 1 104 ? -5.550 3.796 -2.129 1.00 95.44 104 CYS A N 1
ATOM 858 C CA . CYS A 1 104 ? -6.793 3.649 -1.368 1.00 95.44 104 CYS A CA 1
ATOM 859 C C . CYS A 1 104 ? -6.634 2.698 -0.175 1.00 95.44 104 CYS A C 1
ATOM 861 O O . CYS A 1 104 ? -7.045 3.046 0.929 1.00 95.44 104 CYS A O 1
ATOM 863 N N . ILE A 1 105 ? -6.021 1.532 -0.396 1.00 98.25 105 ILE A N 1
ATOM 864 C CA . ILE A 1 105 ? -5.792 0.513 0.638 1.00 98.25 105 ILE A CA 1
ATOM 865 C C . ILE A 1 105 ? -4.811 1.030 1.693 1.00 98.25 105 ILE A C 1
ATOM 867 O O . ILE A 1 105 ? -5.078 0.923 2.884 1.00 98.25 105 ILE A O 1
ATOM 871 N N . ARG A 1 106 ? -3.709 1.654 1.267 1.00 98.12 106 ARG A N 1
ATOM 872 C CA . ARG A 1 106 ? -2.700 2.231 2.159 1.00 98.12 106 ARG A CA 1
ATOM 873 C C . ARG A 1 106 ? -3.305 3.267 3.103 1.00 98.12 106 ARG A C 1
ATOM 875 O O . ARG A 1 106 ? -3.104 3.169 4.303 1.00 98.12 106 ARG A O 1
ATOM 882 N N . ASN A 1 107 ? -4.121 4.185 2.584 1.00 96.69 107 ASN A N 1
ATOM 883 C CA . ASN A 1 107 ? -4.789 5.196 3.408 1.00 96.69 107 ASN A CA 1
ATOM 884 C C . ASN A 1 107 ? -5.767 4.582 4.428 1.00 96.69 107 ASN A C 1
ATOM 886 O O . ASN A 1 107 ? -6.054 5.199 5.449 1.00 96.69 107 ASN A O 1
ATOM 890 N N . PHE A 1 108 ? -6.344 3.414 4.131 1.00 98.19 108 PHE A N 1
ATOM 891 C CA . PHE A 1 108 ? -7.166 2.684 5.095 1.00 98.19 108 PHE A CA 1
ATOM 892 C C . PHE A 1 108 ? -6.300 2.019 6.171 1.00 98.19 108 PHE A C 1
ATOM 894 O O . PHE A 1 108 ? -6.598 2.155 7.351 1.00 98.19 108 PHE A O 1
ATOM 901 N N . ILE A 1 109 ? -5.196 1.378 5.782 1.00 98.31 109 ILE A N 1
ATOM 902 C CA . ILE A 1 109 ? -4.232 0.791 6.723 1.00 98.31 109 ILE A CA 1
ATOM 903 C C . ILE A 1 109 ? -3.649 1.860 7.660 1.00 98.31 109 ILE A C 1
ATOM 905 O O . ILE A 1 109 ? -3.561 1.623 8.856 1.00 98.31 109 ILE A O 1
ATOM 909 N N . GLU A 1 110 ? -3.331 3.055 7.157 1.00 96.56 110 GLU A N 1
ATOM 910 C CA . GLU A 1 110 ? -2.876 4.184 7.983 1.00 96.56 110 GLU A CA 1
ATOM 911 C C . GLU A 1 110 ? -3.909 4.580 9.055 1.00 96.56 110 GLU A C 1
ATOM 913 O O . GLU A 1 110 ? -3.529 4.905 10.178 1.00 96.56 110 GLU A O 1
ATOM 918 N N . LEU A 1 111 ? -5.212 4.520 8.743 1.00 96.75 111 LEU A N 1
ATOM 919 C CA . LEU A 1 111 ? -6.271 4.729 9.739 1.00 96.75 111 LEU A CA 1
ATOM 920 C C . LEU A 1 111 ? -6.268 3.612 10.790 1.00 96.75 111 LEU A C 1
ATOM 922 O O . LEU A 1 111 ? -6.362 3.896 11.981 1.00 96.75 111 LEU A O 1
ATOM 926 N N . LEU A 1 112 ? -6.122 2.352 10.373 1.00 98.12 112 LEU A N 1
ATOM 927 C CA . LEU A 1 112 ? -6.051 1.226 11.308 1.00 98.12 112 LEU A CA 1
ATOM 928 C C . LEU A 1 112 ? -4.840 1.336 12.243 1.00 98.12 112 LEU A C 1
ATOM 930 O O . LEU A 1 112 ? -4.967 1.093 13.440 1.00 98.12 112 LEU A O 1
ATOM 934 N N . GLU A 1 113 ? -3.683 1.758 11.732 1.00 96.62 113 GLU A N 1
ATOM 935 C CA . GLU A 1 113 ? -2.473 1.951 12.537 1.00 96.62 113 GLU A CA 1
ATOM 936 C C . GLU A 1 113 ? -2.640 3.051 13.591 1.00 96.62 113 GLU A C 1
ATOM 938 O O . GLU A 1 113 ? -2.187 2.882 14.725 1.00 96.62 113 GLU A O 1
ATOM 943 N N . GLN A 1 114 ? -3.347 4.142 13.267 1.00 96.00 114 GLN A N 1
ATOM 944 C CA . GLN A 1 114 ? -3.702 5.180 14.248 1.00 96.00 114 GLN A CA 1
ATOM 945 C C . GLN A 1 114 ? -4.557 4.620 15.393 1.00 96.00 114 GLN A C 1
ATOM 947 O O . GLN A 1 114 ? -4.461 5.086 16.529 1.00 96.00 114 GLN A O 1
ATOM 952 N N . GLU A 1 115 ? -5.354 3.593 15.107 1.00 95.94 115 GLU A N 1
ATOM 953 C CA . GLU A 1 115 ? -6.207 2.892 16.070 1.00 95.94 115 GLU A CA 1
ATOM 954 C C . GLU A 1 115 ? -5.528 1.666 16.691 1.00 95.94 115 GLU A C 1
ATOM 956 O O . GLU A 1 115 ? -6.114 1.008 17.549 1.00 95.94 115 GLU A O 1
ATOM 961 N N . LYS A 1 116 ? -4.271 1.389 16.314 1.00 96.75 116 LYS A N 1
ATOM 962 C CA . LYS A 1 116 ? -3.492 0.211 16.729 1.00 96.75 116 LYS A CA 1
ATOM 963 C C . LYS A 1 116 ? -4.181 -1.113 16.371 1.00 96.75 116 LYS A C 1
ATOM 965 O O . LYS A 1 116 ? -4.100 -2.089 17.116 1.00 96.75 116 LYS A O 1
ATOM 970 N N . ILE A 1 117 ? -4.853 -1.141 15.223 1.00 97.75 117 ILE A N 1
ATOM 971 C CA . ILE A 1 117 ? -5.560 -2.303 14.687 1.00 97.75 117 ILE A CA 1
ATOM 972 C C . ILE A 1 117 ? -4.739 -2.904 13.542 1.00 97.75 117 ILE A C 1
ATOM 974 O O . ILE A 1 117 ? -4.316 -2.216 12.613 1.00 97.75 117 ILE A O 1
ATOM 978 N N . LEU A 1 118 ? -4.527 -4.218 13.592 1.00 97.94 118 LEU A N 1
ATOM 979 C CA . LEU A 1 118 ? -3.948 -4.966 12.476 1.00 97.94 118 LEU A CA 1
ATOM 980 C C . LEU A 1 118 ? -4.995 -5.133 11.373 1.00 97.94 118 LEU A C 1
ATOM 982 O O . LEU A 1 118 ? -6.163 -5.388 11.663 1.00 97.94 118 LEU A O 1
ATOM 986 N N . ALA A 1 119 ? -4.588 -5.066 10.103 1.00 97.62 119 ALA A N 1
ATOM 987 C CA . ALA A 1 119 ? -5.509 -5.209 8.972 1.00 97.62 119 ALA A CA 1
ATOM 988 C C . ALA A 1 119 ? -6.285 -6.535 9.016 1.00 97.62 119 ALA A C 1
ATOM 990 O O . ALA A 1 119 ? -7.472 -6.568 8.691 1.00 97.62 119 ALA A O 1
ATOM 991 N N . ILE A 1 120 ? -5.647 -7.603 9.500 1.00 97.94 120 ILE A N 1
ATOM 992 C CA . ILE A 1 120 ? -6.264 -8.925 9.682 1.00 97.94 120 ILE A CA 1
ATOM 993 C C . ILE A 1 120 ? -7.351 -8.963 10.769 1.00 97.94 120 ILE A C 1
ATOM 995 O O . ILE A 1 120 ? -8.153 -9.891 10.788 1.00 97.94 120 ILE A O 1
ATOM 999 N N . HIS A 1 121 ? -7.393 -7.971 11.661 1.00 97.50 121 HIS A N 1
ATOM 1000 C CA . HIS A 1 121 ? -8.368 -7.869 12.750 1.00 97.50 121 HIS A CA 1
ATOM 1001 C C . HIS A 1 121 ? -9.440 -6.804 12.503 1.00 97.50 121 HIS A C 1
ATOM 1003 O O . HIS A 1 121 ? -10.374 -6.696 13.296 1.00 97.50 121 HIS A O 1
ATOM 1009 N N . ALA A 1 122 ? -9.320 -6.006 11.439 1.00 96.94 122 ALA A N 1
ATOM 1010 C CA . ALA A 1 122 ? -10.315 -4.984 11.156 1.00 96.94 122 ALA A CA 1
ATOM 1011 C C . ALA A 1 122 ? -11.656 -5.625 10.784 1.00 96.94 122 ALA A C 1
ATOM 1013 O O . ALA A 1 122 ? -11.729 -6.624 10.063 1.00 96.94 122 ALA A O 1
ATOM 1014 N N . THR A 1 123 ? -12.729 -5.006 11.250 1.00 94.88 123 THR A N 1
ATOM 1015 C CA . THR A 1 123 ? -14.099 -5.457 11.055 1.00 94.88 123 THR A CA 1
ATOM 1016 C C . THR A 1 123 ? -14.864 -4.476 10.168 1.00 94.88 123 THR A C 1
ATOM 1018 O O . THR A 1 123 ? -14.346 -3.474 9.664 1.00 94.88 123 THR A O 1
ATOM 1021 N N . VAL A 1 124 ? -16.160 -4.739 9.991 1.00 94.44 124 VAL A N 1
ATOM 1022 C CA . VAL A 1 124 ? -17.073 -3.812 9.313 1.00 94.44 124 VAL A CA 1
ATOM 1023 C C . VAL A 1 124 ? -17.133 -2.452 10.027 1.00 94.44 124 VAL A C 1
ATOM 1025 O O . VAL A 1 124 ? -17.403 -1.445 9.371 1.00 94.44 124 VAL A O 1
ATOM 1028 N N . ALA A 1 125 ? -16.857 -2.389 11.337 1.00 96.44 125 ALA A N 1
ATOM 1029 C CA . ALA A 1 125 ? -16.862 -1.139 12.093 1.00 96.44 125 ALA A CA 1
ATOM 1030 C C . ALA A 1 125 ? -15.783 -0.164 11.593 1.00 96.44 125 ALA A C 1
ATOM 1032 O O . ALA A 1 125 ? -16.093 0.991 11.295 1.00 96.44 125 ALA A O 1
ATOM 1033 N N . GLU A 1 126 ? -14.551 -0.635 11.408 1.00 97.19 126 GLU A N 1
ATOM 1034 C CA . GLU A 1 126 ? -13.432 0.177 10.923 1.00 97.19 126 GLU A CA 1
ATOM 1035 C C . GLU A 1 126 ? -13.641 0.595 9.461 1.00 97.19 126 GLU A C 1
ATOM 1037 O O . GLU A 1 126 ? -13.390 1.744 9.091 1.00 97.19 126 GLU A O 1
ATOM 1042 N N . VAL A 1 127 ? -14.183 -0.301 8.625 1.00 96.19 127 VAL A N 1
ATOM 1043 C CA . VAL A 1 127 ? -14.540 0.031 7.234 1.00 96.19 127 VAL A CA 1
ATOM 1044 C C . VAL A 1 127 ? -15.628 1.107 7.191 1.00 96.19 127 VAL A C 1
ATOM 1046 O O . VAL A 1 127 ? -15.533 2.050 6.402 1.00 96.19 127 VAL A O 1
ATOM 1049 N N . LYS A 1 128 ? -16.648 1.004 8.052 1.00 96.50 128 LYS A N 1
ATOM 1050 C CA . LYS A 1 128 ? -17.710 2.011 8.164 1.00 96.50 128 LYS A CA 1
ATOM 1051 C C . LYS A 1 128 ? -17.147 3.351 8.626 1.00 96.50 128 LYS A C 1
ATOM 1053 O O . LYS A 1 128 ? -17.445 4.365 8.006 1.00 96.50 128 LYS A O 1
ATOM 1058 N N . LYS A 1 129 ? -16.283 3.353 9.641 1.00 96.81 129 LYS A N 1
ATOM 1059 C CA . LYS A 1 129 ? -15.610 4.563 10.124 1.00 96.81 129 LYS A CA 1
ATOM 1060 C C . LYS A 1 129 ? -14.799 5.241 9.019 1.00 96.81 129 LYS A C 1
ATOM 1062 O O . LYS A 1 129 ? -14.922 6.447 8.812 1.00 96.81 129 LYS A O 1
ATOM 1067 N N . TYR A 1 130 ? -14.029 4.467 8.252 1.00 97.00 130 TYR A N 1
ATOM 1068 C CA . TYR A 1 130 ? -13.299 4.992 7.098 1.00 97.00 130 TYR A CA 1
ATOM 1069 C C . TYR A 1 130 ? -14.244 5.582 6.041 1.00 97.00 130 TYR A C 1
ATOM 1071 O O . TYR A 1 130 ? -13.990 6.669 5.518 1.00 97.00 130 TYR A O 1
ATOM 1079 N N . ALA A 1 131 ? -15.353 4.897 5.746 1.00 96.31 131 ALA A N 1
ATOM 1080 C CA . ALA A 1 131 ? -16.370 5.369 4.812 1.00 96.31 131 ALA A CA 1
ATOM 1081 C C . ALA A 1 131 ? -17.035 6.677 5.278 1.00 96.31 131 ALA A C 1
ATOM 1083 O O . ALA A 1 131 ? -17.198 7.597 4.476 1.00 96.31 131 ALA A O 1
ATOM 1084 N N . ASP A 1 132 ? -17.372 6.794 6.559 1.00 96.44 132 ASP A N 1
ATOM 1085 C CA . ASP A 1 132 ? -17.963 8.007 7.125 1.00 96.44 132 ASP A CA 1
ATOM 1086 C C . ASP A 1 132 ? -16.972 9.183 7.042 1.00 96.44 132 ASP A C 1
ATOM 1088 O O . ASP A 1 132 ? -17.321 10.239 6.513 1.00 96.44 132 ASP A O 1
ATOM 1092 N N . GLY A 1 133 ? -15.687 8.960 7.343 1.00 95.19 133 GLY A N 1
ATOM 1093 C CA . GLY A 1 133 ? -14.642 9.969 7.133 1.00 95.19 133 GLY A CA 1
ATOM 1094 C C . GLY A 1 133 ? -14.418 10.354 5.658 1.00 95.19 133 GLY A C 1
ATOM 1095 O O . GLY A 1 133 ? -13.945 11.451 5.353 1.00 95.19 133 GLY A O 1
ATOM 1096 N N . LEU A 1 134 ? -14.730 9.487 4.686 1.00 94.94 134 LEU A N 1
ATOM 1097 C CA . LEU A 1 134 ? -14.749 9.874 3.264 1.00 94.94 134 LEU A CA 1
ATOM 1098 C C . LEU A 1 134 ? -15.948 10.768 2.926 1.00 94.94 134 LEU A C 1
ATOM 1100 O O . LEU A 1 134 ? -15.807 11.682 2.112 1.00 94.94 134 LEU A O 1
ATOM 1104 N N . ARG A 1 135 ? -17.111 10.522 3.536 1.00 93.44 135 ARG A N 1
ATOM 1105 C CA . ARG A 1 135 ? -18.322 11.330 3.328 1.00 93.44 135 ARG A CA 1
ATOM 1106 C C . ARG A 1 135 ? -18.169 12.728 3.910 1.00 93.44 135 ARG A C 1
ATOM 1108 O O . ARG A 1 135 ? -18.484 13.693 3.223 1.00 93.44 135 ARG A O 1
ATOM 1115 N N . GLU A 1 136 ? -17.615 12.838 5.114 1.00 95.38 136 GLU A N 1
ATOM 1116 C CA . GLU A 1 136 ? -17.330 14.123 5.769 1.00 95.38 136 GLU A CA 1
ATOM 1117 C C . GLU A 1 136 ? -16.387 15.002 4.937 1.00 95.38 136 GLU A C 1
ATOM 1119 O O . GLU A 1 136 ? -16.552 16.217 4.872 1.00 95.38 136 GLU A O 1
ATOM 1124 N N . ARG A 1 137 ? -15.441 14.385 4.218 1.00 93.56 137 ARG A N 1
ATOM 1125 C CA . ARG A 1 137 ? -14.533 15.075 3.286 1.00 93.56 137 ARG A CA 1
ATOM 1126 C C . ARG A 1 137 ? -15.175 15.459 1.948 1.00 93.56 137 ARG A C 1
ATOM 1128 O O . ARG A 1 137 ? -14.481 15.982 1.080 1.00 93.56 137 ARG A O 1
ATOM 1135 N N . GLY A 1 138 ? -16.462 15.175 1.740 1.00 93.44 138 GLY A N 1
ATOM 1136 C CA . GLY A 1 138 ? -17.174 15.513 0.506 1.00 93.44 138 GLY A CA 1
ATOM 1137 C C . GLY A 1 138 ? -16.658 14.768 -0.729 1.00 93.44 138 GLY A C 1
ATOM 1138 O O . GLY A 1 138 ? -16.724 15.291 -1.843 1.00 93.44 138 GLY A O 1
ATOM 1139 N N . ILE A 1 139 ? -16.107 13.560 -0.557 1.00 92.88 139 ILE A N 1
ATOM 1140 C CA . ILE A 1 139 ? -15.593 12.768 -1.679 1.00 92.88 139 ILE A CA 1
ATOM 1141 C C . ILE A 1 139 ? -16.744 12.409 -2.626 1.00 92.88 139 ILE A C 1
ATOM 1143 O O . ILE A 1 139 ? -17.761 11.850 -2.218 1.00 92.88 139 ILE A O 1
ATOM 1147 N N . GLN A 1 140 ? -16.564 12.693 -3.917 1.00 93.06 140 GLN A N 1
ATOM 1148 C CA . GLN A 1 140 ? -17.551 12.369 -4.947 1.00 93.06 140 GLN A CA 1
ATOM 1149 C C . GLN A 1 140 ? -17.823 10.859 -5.022 1.00 93.06 140 GLN A C 1
ATOM 1151 O O . GLN A 1 140 ? -16.918 10.044 -4.832 1.00 93.06 140 GLN A O 1
ATOM 1156 N N . ALA A 1 141 ? -19.048 10.487 -5.409 1.00 91.81 141 ALA A N 1
ATOM 1157 C CA . ALA A 1 141 ? -19.519 9.098 -5.426 1.00 91.81 141 ALA A CA 1
ATOM 1158 C C . ALA A 1 141 ? -18.569 8.124 -6.146 1.00 91.81 141 ALA A C 1
ATOM 1160 O O . ALA A 1 141 ? -18.296 7.037 -5.640 1.00 91.81 141 ALA A O 1
ATOM 1161 N N . LYS A 1 142 ? -18.000 8.526 -7.291 1.00 90.88 142 LYS A N 1
ATOM 1162 C CA . LYS A 1 142 ? -17.024 7.704 -8.021 1.00 90.88 142 LYS A CA 1
ATOM 1163 C C . LYS A 1 142 ? -15.779 7.405 -7.177 1.00 90.88 142 LYS A C 1
ATOM 1165 O O . LYS A 1 142 ? -15.414 6.245 -7.023 1.00 90.88 142 LYS A O 1
ATOM 1170 N N . GLY A 1 143 ? -15.162 8.437 -6.599 1.00 90.69 143 GLY A N 1
ATOM 1171 C CA . GLY A 1 143 ? -13.966 8.285 -5.766 1.00 90.69 143 GLY A CA 1
ATOM 1172 C C . GLY A 1 143 ? -14.241 7.543 -4.456 1.00 90.69 143 GLY A C 1
ATOM 1173 O O . GLY A 1 143 ? -13.384 6.807 -3.973 1.00 90.69 143 GLY A O 1
ATOM 1174 N N . PHE A 1 144 ? -15.446 7.690 -3.901 1.00 93.81 144 PHE A N 1
ATOM 1175 C CA . PHE A 1 144 ? -15.897 6.914 -2.748 1.00 93.81 144 PHE A CA 1
ATOM 1176 C C . PHE A 1 144 ? -15.963 5.420 -3.092 1.00 93.81 144 PHE A C 1
ATOM 1178 O O . PHE A 1 144 ? -15.338 4.600 -2.418 1.00 93.81 144 PHE A O 1
ATOM 1185 N N . ASN A 1 145 ? -16.647 5.073 -4.185 1.00 92.88 145 ASN A N 1
ATOM 1186 C CA . ASN A 1 145 ? -16.816 3.687 -4.617 1.00 92.88 145 ASN A CA 1
ATOM 1187 C C . ASN A 1 145 ? -15.476 3.022 -4.947 1.00 92.88 145 ASN A C 1
ATOM 1189 O O . ASN A 1 145 ?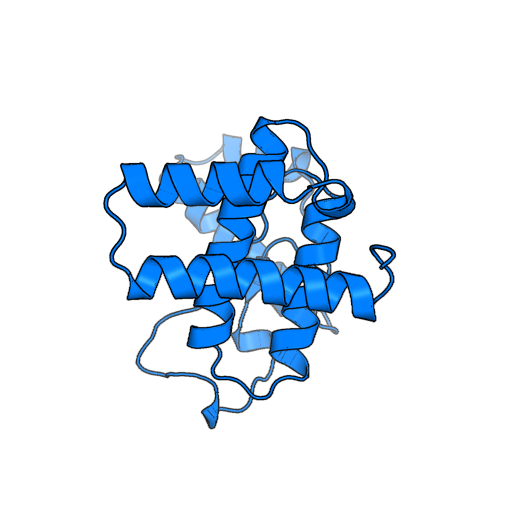 -15.246 1.889 -4.534 1.00 92.88 145 ASN A O 1
ATOM 1193 N N . GLU A 1 146 ? -14.569 3.727 -5.630 1.00 92.94 146 GLU A N 1
ATOM 1194 C CA . GLU A 1 146 ? -13.224 3.221 -5.935 1.00 92.94 146 GLU A CA 1
ATOM 1195 C C . GLU A 1 146 ? -12.443 2.849 -4.662 1.00 92.94 146 GLU A C 1
ATOM 1197 O O . GLU A 1 146 ? -11.771 1.815 -4.628 1.00 92.94 146 GLU A O 1
ATOM 1202 N N . ARG A 1 147 ? -12.569 3.647 -3.593 1.00 94.62 147 ARG A N 1
ATOM 1203 C CA . ARG A 1 147 ? -11.896 3.399 -2.309 1.00 94.62 147 ARG A CA 1
ATOM 1204 C C . ARG A 1 147 ? -12.470 2.196 -1.574 1.00 94.62 147 ARG A C 1
ATOM 1206 O O . ARG A 1 147 ? -11.707 1.313 -1.188 1.00 94.62 147 ARG A O 1
ATOM 1213 N N . ILE A 1 148 ? -13.793 2.138 -1.422 1.00 96.06 148 ILE A N 1
ATOM 1214 C CA . ILE A 1 148 ? -14.465 1.024 -0.736 1.00 96.06 148 ILE A CA 1
ATOM 1215 C C . ILE A 1 148 ? -14.260 -0.288 -1.499 1.00 96.06 148 ILE A C 1
ATOM 1217 O O . ILE A 1 148 ? -13.932 -1.309 -0.896 1.00 96.06 148 ILE A O 1
ATOM 1221 N N . PHE A 1 149 ? -14.364 -0.254 -2.830 1.00 95.62 149 PHE A N 1
ATOM 1222 C CA . PHE A 1 149 ? -14.070 -1.414 -3.667 1.00 95.62 149 PHE A CA 1
ATOM 1223 C C . PHE A 1 149 ? -12.617 -1.875 -3.510 1.00 95.62 149 PHE A C 1
ATOM 1225 O O . PHE A 1 149 ? -12.366 -3.070 -3.387 1.00 95.62 149 PHE A O 1
ATOM 1232 N N . GLY A 1 150 ? -11.658 -0.943 -3.478 1.00 96.88 150 GLY A N 1
ATOM 1233 C CA . GLY A 1 150 ? -10.247 -1.265 -3.275 1.00 96.88 150 GLY A CA 1
ATOM 1234 C C . GLY A 1 150 ? -9.981 -1.995 -1.959 1.00 96.88 150 GLY A C 1
ATOM 1235 O O . GLY A 1 150 ? -9.252 -2.985 -1.958 1.00 96.88 150 GLY A O 1
ATOM 1236 N N . ILE A 1 151 ? -10.622 -1.556 -0.871 1.00 97.81 151 ILE A N 1
ATOM 1237 C CA . ILE A 1 151 ? -10.558 -2.231 0.433 1.00 97.81 151 ILE A CA 1
ATOM 1238 C C . ILE A 1 151 ? -11.153 -3.638 0.323 1.00 97.81 151 ILE A C 1
ATOM 1240 O O . ILE A 1 151 ? -10.477 -4.609 0.648 1.00 97.81 151 ILE A O 1
ATOM 1244 N N . GLY A 1 152 ? -12.367 -3.784 -0.215 1.00 97.31 152 GLY A N 1
ATOM 1245 C CA . GLY A 1 152 ? -12.994 -5.101 -0.386 1.00 97.31 152 GLY A CA 1
ATOM 1246 C C . GLY A 1 152 ? -12.150 -6.067 -1.228 1.00 97.31 152 GLY A C 1
ATOM 1247 O O . GLY A 1 152 ? -12.008 -7.238 -0.881 1.00 97.31 152 GLY A O 1
ATOM 1248 N N . HIS A 1 153 ? -11.520 -5.569 -2.294 1.00 97.38 153 HIS A N 1
ATOM 1249 C CA . HIS A 1 153 ? -10.614 -6.345 -3.140 1.00 97.38 153 HIS A CA 1
ATOM 1250 C C . HIS A 1 153 ? -9.383 -6.851 -2.367 1.00 97.38 153 HIS A C 1
ATOM 1252 O O . HIS A 1 153 ? -8.968 -7.998 -2.535 1.00 97.38 153 HIS A O 1
ATOM 1258 N N . PHE A 1 154 ? -8.819 -6.019 -1.488 1.00 98.31 154 PHE A N 1
ATOM 1259 C CA . PHE A 1 154 ? -7.703 -6.396 -0.622 1.00 98.31 154 PHE A CA 1
ATOM 1260 C C . PHE A 1 154 ? -8.093 -7.466 0.406 1.00 98.31 154 PHE A C 1
ATOM 1262 O O . PHE A 1 154 ? -7.393 -8.469 0.534 1.00 98.31 154 PHE A O 1
ATOM 1269 N N . TYR A 1 155 ? -9.245 -7.326 1.071 1.00 97.94 155 TYR A N 1
ATOM 1270 C CA . TYR A 1 155 ? -9.742 -8.360 1.991 1.00 97.94 155 TYR A CA 1
ATOM 1271 C C . TYR A 1 155 ? -10.054 -9.668 1.267 1.00 97.94 155 TYR A C 1
ATOM 1273 O O . TYR A 1 155 ? -9.759 -10.741 1.790 1.00 97.94 155 TYR A O 1
ATOM 1281 N N . LYS A 1 156 ? -10.554 -9.605 0.025 1.00 97.12 156 LYS A N 1
ATOM 1282 C CA . LYS A 1 156 ? -10.756 -10.813 -0.778 1.00 97.12 156 LYS A CA 1
ATOM 1283 C C . LYS A 1 156 ? -9.441 -11.524 -1.094 1.00 97.12 156 LYS A C 1
ATOM 1285 O O . LYS A 1 156 ? -9.382 -12.751 -1.045 1.00 97.12 156 LYS A O 1
ATOM 1290 N N . PHE A 1 157 ? -8.384 -10.772 -1.398 1.00 97.62 157 PHE A N 1
ATOM 1291 C CA . PHE A 1 157 ? -7.041 -11.335 -1.533 1.00 97.62 157 PHE A CA 1
ATOM 1292 C C . PHE A 1 157 ? -6.574 -11.987 -0.225 1.00 97.62 157 PHE A C 1
ATOM 1294 O O . PHE A 1 157 ? -6.089 -13.117 -0.264 1.00 97.62 157 PHE A O 1
ATOM 1301 N N . MET A 1 158 ? -6.756 -11.315 0.917 1.00 98.12 158 MET A N 1
ATOM 1302 C CA . MET A 1 158 ? -6.362 -11.850 2.223 1.00 98.12 158 MET A CA 1
ATOM 1303 C C . MET A 1 158 ? -7.080 -13.162 2.557 1.00 98.12 158 MET A C 1
ATOM 1305 O O . MET A 1 158 ? -6.432 -14.096 3.021 1.00 98.12 158 MET A O 1
ATOM 1309 N N . GLU A 1 159 ? -8.377 -13.262 2.257 1.00 97.38 159 GLU A N 1
ATOM 1310 C CA . GLU A 1 159 ? -9.169 -14.491 2.412 1.00 97.38 159 GLU A CA 1
ATOM 1311 C C . GLU A 1 159 ? -8.613 -15.622 1.528 1.00 97.38 159 GLU A C 1
ATOM 1313 O O . GLU A 1 159 ? -8.326 -16.716 2.008 1.00 97.38 159 GLU A O 1
ATOM 1318 N N . VAL A 1 160 ? -8.393 -15.359 0.232 1.00 96.56 160 VAL A N 1
ATOM 1319 C CA . VAL A 1 160 ? -7.889 -16.368 -0.725 1.00 96.56 160 VAL A CA 1
ATOM 1320 C C . VAL A 1 160 ? -6.469 -16.830 -0.382 1.00 96.56 160 VAL A C 1
ATOM 1322 O O . VAL A 1 160 ? -6.116 -17.981 -0.635 1.00 96.56 160 VAL A O 1
ATOM 1325 N N . LYS A 1 161 ? -5.646 -15.945 0.186 1.00 96.25 161 LYS A N 1
ATOM 1326 C CA . LYS A 1 161 ? -4.284 -16.249 0.643 1.00 96.25 161 LYS A CA 1
ATOM 1327 C C . LYS A 1 161 ? -4.210 -16.704 2.103 1.00 96.25 161 LYS A C 1
ATOM 1329 O O . LYS A 1 161 ? -3.106 -16.913 2.589 1.00 96.25 161 LYS A O 1
ATOM 1334 N N . GLN A 1 162 ? -5.356 -16.902 2.759 1.00 96.69 162 GLN A N 1
ATOM 1335 C CA . GLN A 1 162 ? -5.471 -17.436 4.120 1.00 96.69 162 GLN A CA 1
ATOM 1336 C C . GLN A 1 162 ? -4.798 -16.578 5.207 1.00 96.69 162 GLN A C 1
ATOM 1338 O O . GLN A 1 162 ? -4.439 -17.088 6.264 1.00 96.69 162 GLN A O 1
ATOM 1343 N N . TYR A 1 163 ? -4.665 -15.267 4.980 1.00 96.88 163 TYR A N 1
ATOM 1344 C CA . TYR A 1 163 ? -4.284 -14.318 6.035 1.00 96.88 163 TYR A CA 1
ATOM 1345 C C . TYR A 1 163 ? -5.426 -14.073 7.026 1.00 96.88 163 TYR A C 1
ATOM 1347 O O . TYR A 1 163 ? -5.183 -13.725 8.177 1.00 96.88 163 TYR A O 1
ATOM 1355 N N . ILE A 1 164 ? -6.667 -14.244 6.566 1.00 95.75 164 ILE A N 1
ATOM 1356 C CA . ILE A 1 164 ? -7.885 -14.170 7.373 1.00 95.75 164 ILE A CA 1
ATOM 1357 C C . ILE A 1 164 ? -8.772 -15.371 7.052 1.00 95.75 164 ILE A C 1
ATOM 1359 O O . ILE A 1 164 ? -8.775 -15.875 5.924 1.00 95.75 164 ILE A O 1
ATOM 1363 N N . THR A 1 165 ? -9.536 -15.819 8.041 1.00 90.00 165 THR A N 1
ATOM 1364 C CA . THR A 1 165 ? -10.609 -16.797 7.849 1.00 90.00 165 THR A CA 1
ATOM 1365 C C . THR A 1 165 ? -11.891 -16.122 7.383 1.00 90.00 165 THR A C 1
ATOM 1367 O O . THR A 1 165 ? -12.097 -14.928 7.598 1.00 90.00 165 THR A O 1
ATOM 1370 N N . ARG A 1 166 ? -12.731 -16.914 6.720 1.00 67.19 166 ARG A N 1
ATOM 1371 C CA . ARG A 1 166 ? -14.047 -16.504 6.240 1.00 67.19 166 ARG A CA 1
ATOM 1372 C C . ARG A 1 166 ? -15.059 -16.366 7.372 1.00 67.19 166 ARG A C 1
ATOM 1374 O O . ARG A 1 166 ? -14.937 -17.139 8.347 1.00 67.19 166 ARG A O 1
#

Radius of gyration: 17.3 Å; chains: 1; bounding box: 46×37×40 Å